Protein AF-A0A5K0Y333-F1 (afdb_monomer_lite)

Sequence (59 aa):
PCLGGESKTLMFVNISPVPSSVNESLCSLRFAAKVNACEIGVPRRQTHLRPSDARLSCS

Secondary structure (DSSP, 8-state):
--SSSS-----------SGGGHHHHHHHHHHHHHHHT-------------TTSTTSS--

pLDDT: mean 74.45, std 18.42, range [42.75, 96.38]

Structure (mmCIF, N/CA/C/O backbone):
data_AF-A0A5K0Y333-F1
#
_entry.id   AF-A0A5K0Y333-F1
#
loop_
_atom_site.group_PDB
_atom_site.id
_atom_site.type_symbol
_atom_site.label_atom_id
_atom_site.label_alt_id
_atom_site.label_comp_id
_atom_site.label_asym_id
_atom_site.label_entity_id
_atom_site.label_seq_id
_atom_site.pdbx_PDB_ins_code
_atom_site.Cartn_x
_atom_site.Cartn_y
_atom_site.Cartn_z
_atom_site.occupancy
_atom_site.B_iso_or_equiv
_atom_site.auth_seq_id
_atom_site.auth_comp_id
_atom_site.auth_asym_id
_atom_site.auth_atom_id
_atom_site.pdbx_PDB_model_num
ATOM 1 N N . PRO A 1 1 ? 0.371 14.323 16.093 1.00 48.31 1 PRO A N 1
ATOM 2 C CA . PRO A 1 1 ? 0.593 12.917 15.668 1.00 48.31 1 PRO A CA 1
ATOM 3 C C . PRO A 1 1 ? -0.445 12.507 14.610 1.00 48.31 1 PRO A C 1
ATOM 5 O O . PRO A 1 1 ? -1.633 12.623 14.868 1.00 48.31 1 PRO A O 1
ATOM 8 N N . CYS A 1 2 ? -0.012 12.096 13.415 1.00 54.00 2 CYS A N 1
ATOM 9 C CA . CYS A 1 2 ? -0.890 11.730 12.287 1.00 54.00 2 CYS A CA 1
ATOM 10 C C . CYS A 1 2 ? -1.302 10.244 12.266 1.00 54.00 2 CYS A C 1
ATOM 12 O O . CYS A 1 2 ? -2.225 9.876 11.550 1.00 54.00 2 CYS A O 1
ATOM 14 N N . LEU A 1 3 ? -0.643 9.407 13.074 1.00 58.84 3 LEU A N 1
ATOM 15 C CA . LEU A 1 3 ? -0.929 7.973 13.245 1.00 58.84 3 LEU A CA 1
ATOM 16 C C . LEU A 1 3 ? -1.248 7.607 14.706 1.00 58.84 3 LEU A C 1
ATOM 18 O O . LEU A 1 3 ? -1.272 6.438 15.070 1.00 58.84 3 LEU A O 1
ATOM 22 N N . GLY A 1 4 ? -1.439 8.613 15.562 1.00 54.28 4 GLY A N 1
ATOM 23 C CA . GLY A 1 4 ? -1.775 8.438 16.970 1.00 54.28 4 GLY A CA 1
ATOM 24 C C . GLY A 1 4 ? -3.071 9.169 17.267 1.00 54.28 4 GLY A C 1
ATOM 25 O O . GLY A 1 4 ? -3.080 10.399 17.284 1.00 54.28 4 GLY A O 1
ATOM 26 N N . GLY A 1 5 ? -4.135 8.403 17.491 1.00 65.19 5 GLY A N 1
ATOM 27 C CA . GLY A 1 5 ? -5.469 8.916 17.770 1.00 65.19 5 GLY A CA 1
ATOM 28 C C . GLY A 1 5 ? -6.422 8.845 16.580 1.00 65.19 5 GLY A C 1
ATOM 29 O O . GLY A 1 5 ? -6.081 8.432 15.477 1.00 65.19 5 GLY A O 1
ATOM 30 N N . GLU A 1 6 ? -7.642 9.255 16.873 1.00 60.78 6 GLU A N 1
ATOM 31 C CA . GLU A 1 6 ? -8.863 9.184 16.082 1.00 60.78 6 GLU A CA 1
ATOM 32 C C . GLU A 1 6 ? -8.803 9.916 14.738 1.00 60.78 6 GLU A C 1
ATOM 34 O O . GLU A 1 6 ? -9.317 11.023 14.573 1.00 60.78 6 GLU A O 1
ATOM 39 N N . SER A 1 7 ? -8.156 9.293 13.762 1.00 64.62 7 SER A N 1
ATOM 40 C CA . SER A 1 7 ? -7.916 9.878 12.450 1.00 64.62 7 SER A CA 1
ATOM 41 C C . SER A 1 7 ? -8.310 8.898 11.355 1.00 64.62 7 SER A C 1
ATOM 43 O O . SER A 1 7 ? -8.020 7.706 11.432 1.00 64.62 7 SER A O 1
ATOM 45 N N . LYS A 1 8 ? -8.964 9.407 10.308 1.00 73.31 8 LYS A N 1
ATOM 46 C CA . LYS A 1 8 ? -9.148 8.662 9.060 1.00 73.31 8 LYS A CA 1
ATOM 47 C C . LYS A 1 8 ? -7.867 8.822 8.246 1.00 73.31 8 LYS A C 1
ATOM 49 O O . LYS A 1 8 ? -7.570 9.925 7.795 1.00 73.31 8 LYS A O 1
ATOM 54 N N . THR A 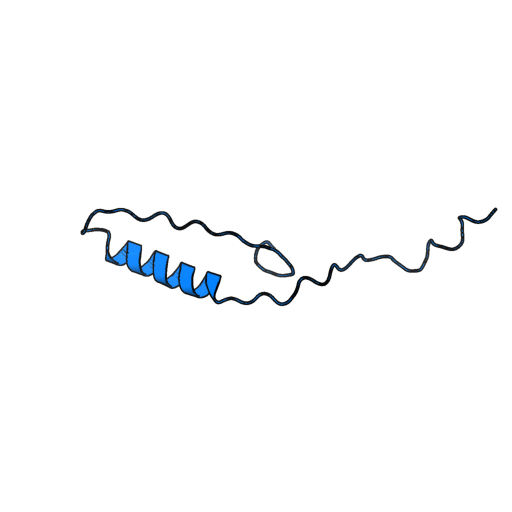1 9 ? -7.122 7.737 8.064 1.00 79.00 9 THR A N 1
ATOM 55 C CA . THR A 1 9 ? -5.853 7.749 7.325 1.00 79.00 9 THR A CA 1
ATOM 56 C C . THR A 1 9 ? -6.01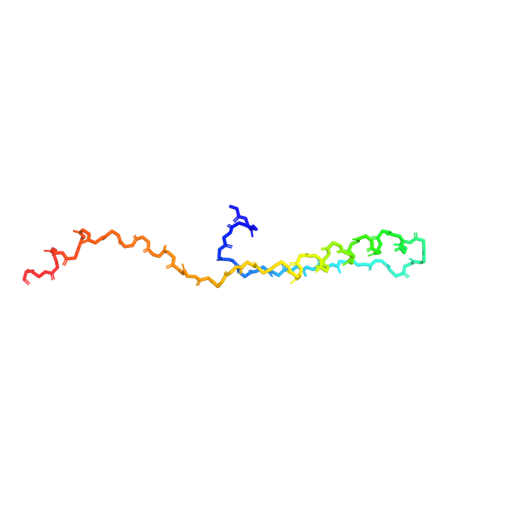6 7.049 5.980 1.00 79.00 9 THR A C 1
ATOM 58 O O . THR A 1 9 ? -6.473 5.912 5.919 1.00 79.00 9 THR A O 1
ATOM 61 N N . LEU A 1 10 ? -5.618 7.729 4.902 1.00 85.25 10 LEU A N 1
ATOM 62 C CA . LEU A 1 10 ? -5.516 7.175 3.552 1.00 85.25 10 LEU A CA 1
ATOM 63 C C . LEU A 1 10 ? -4.036 7.057 3.184 1.00 85.25 10 LEU A C 1
ATOM 65 O O . LEU A 1 10 ? -3.280 8.011 3.361 1.00 85.25 10 LEU A O 1
ATOM 69 N N . MET A 1 11 ? -3.630 5.906 2.653 1.00 91.06 11 MET A N 1
ATOM 70 C CA . MET A 1 11 ? -2.258 5.662 2.212 1.00 91.06 11 MET A CA 1
ATOM 71 C C . MET A 1 11 ? -2.240 5.260 0.736 1.00 91.06 11 MET A C 1
ATOM 73 O O . MET A 1 11 ? -2.966 4.356 0.331 1.00 91.06 11 MET A O 1
ATOM 77 N N . PHE A 1 12 ? -1.373 5.904 -0.050 1.00 93.06 12 PHE A N 1
ATOM 78 C CA . PHE A 1 12 ? -1.060 5.499 -1.420 1.00 93.06 12 PHE A CA 1
ATOM 79 C C . PHE A 1 12 ? 0.268 4.748 -1.455 1.00 93.06 12 PHE A C 1
ATOM 81 O O . PHE A 1 12 ? 1.238 5.157 -0.817 1.00 93.06 12 PHE A O 1
ATOM 88 N N . VAL A 1 13 ? 0.318 3.668 -2.232 1.00 92.00 13 VAL A N 1
ATOM 89 C CA . VAL A 1 13 ? 1.536 2.889 -2.467 1.00 92.00 13 VAL A CA 1
ATOM 90 C C . VAL A 1 13 ? 1.852 2.972 -3.951 1.00 92.00 13 VAL A C 1
ATOM 92 O O . VAL A 1 13 ? 1.116 2.423 -4.767 1.00 92.00 13 VAL A O 1
ATOM 95 N N . ASN A 1 14 ? 2.924 3.676 -4.304 1.00 93.19 14 ASN A N 1
ATOM 96 C CA . ASN A 1 14 ? 3.409 3.699 -5.677 1.00 93.19 14 ASN A CA 1
ATOM 97 C C . ASN A 1 14 ? 4.357 2.516 -5.896 1.00 93.19 14 ASN A C 1
ATOM 99 O O . ASN A 1 14 ? 5.258 2.296 -5.088 1.00 93.19 14 ASN A O 1
ATOM 103 N N . ILE A 1 15 ? 4.145 1.759 -6.969 1.00 94.00 15 ILE A N 1
ATOM 104 C CA . ILE A 1 15 ? 4.908 0.551 -7.285 1.00 94.00 15 ILE A CA 1
ATOM 105 C C . ILE A 1 15 ? 5.417 0.658 -8.716 1.00 94.00 15 ILE A C 1
ATOM 107 O O . ILE A 1 15 ? 4.683 1.039 -9.627 1.00 94.00 15 ILE A O 1
ATOM 111 N N . SER A 1 16 ? 6.681 0.298 -8.909 1.00 93.50 16 SER A N 1
ATOM 112 C CA . SER A 1 16 ? 7.293 0.250 -10.228 1.00 93.50 16 SER A CA 1
ATOM 113 C C . SER A 1 16 ? 6.982 -1.084 -10.927 1.00 93.50 16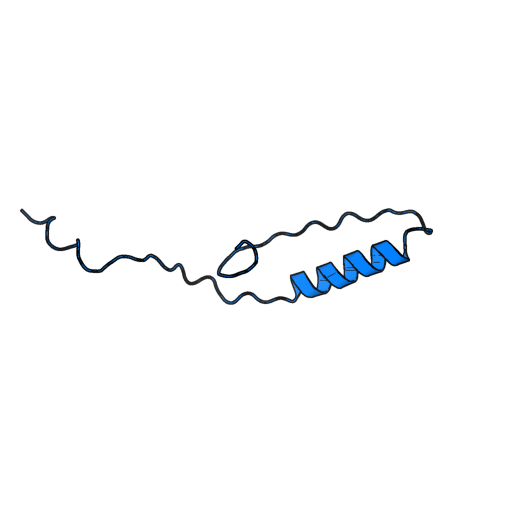 SER A C 1
ATOM 115 O O . SER A 1 16 ? 7.102 -2.138 -10.299 1.00 93.50 16 SER A O 1
ATOM 117 N N . PRO A 1 17 ? 6.611 -1.083 -12.223 1.00 88.75 17 PRO A N 1
ATOM 118 C CA . PRO A 1 17 ? 6.247 -2.302 -12.947 1.00 88.75 17 PRO A CA 1
ATOM 119 C C . PRO A 1 17 ? 7.453 -3.126 -13.429 1.00 88.75 17 PRO A C 1
ATOM 121 O O . PRO A 1 17 ? 7.263 -4.185 -14.026 1.00 88.75 17 PRO A O 1
ATOM 124 N N . VAL A 1 18 ? 8.693 -2.662 -13.228 1.00 95.19 18 VAL A N 1
ATOM 125 C CA . VAL A 1 18 ? 9.885 -3.390 -13.695 1.00 95.19 18 VAL A CA 1
ATOM 126 C C . VAL A 1 18 ? 10.209 -4.589 -12.789 1.00 95.19 18 VAL A C 1
ATOM 128 O O . VAL A 1 18 ? 10.123 -4.499 -11.565 1.00 95.19 18 VAL A O 1
ATOM 131 N N . PRO A 1 19 ? 10.655 -5.723 -13.360 1.00 91.38 19 PRO A N 1
ATOM 132 C CA . PRO A 1 19 ? 10.937 -6.932 -12.587 1.00 91.38 19 PRO A CA 1
ATOM 133 C C . PRO A 1 19 ? 12.122 -6.771 -11.620 1.00 91.38 19 PRO A C 1
ATOM 135 O O . PRO A 1 19 ? 12.177 -7.440 -10.590 1.00 91.38 19 PRO A O 1
ATOM 138 N N . SER A 1 20 ? 13.054 -5.855 -11.897 1.00 94.94 20 SER A N 1
ATOM 139 C CA . SER A 1 20 ? 14.177 -5.553 -10.999 1.00 94.94 20 SER A CA 1
ATOM 140 C C . SER A 1 20 ? 13.739 -4.925 -9.671 1.00 94.94 20 SER A C 1
ATOM 142 O O . SER A 1 20 ? 14.430 -5.089 -8.667 1.00 94.94 20 SER A O 1
ATOM 144 N N . SER A 1 21 ? 12.582 -4.255 -9.627 1.00 92.62 21 SER A N 1
ATOM 145 C CA . SER A 1 21 ? 12.042 -3.618 -8.418 1.00 92.62 21 SER A CA 1
ATOM 146 C C . SER A 1 21 ? 11.089 -4.511 -7.617 1.00 92.62 21 SER A C 1
ATOM 148 O O . SER A 1 21 ? 10.470 -4.039 -6.664 1.00 92.62 21 SER A O 1
ATOM 150 N N . VAL A 1 22 ? 10.953 -5.801 -7.948 1.00 94.06 22 VAL A N 1
ATOM 151 C CA . VAL A 1 22 ? 9.988 -6.706 -7.286 1.00 94.06 22 VAL A CA 1
ATOM 152 C C . VAL A 1 22 ? 10.221 -6.812 -5.777 1.00 94.06 22 VAL A C 1
ATOM 154 O O . VAL A 1 22 ? 9.261 -6.777 -5.010 1.00 94.06 22 VAL A O 1
ATOM 157 N N . ASN A 1 23 ? 11.475 -6.885 -5.324 1.00 95.31 23 ASN A N 1
ATOM 158 C CA . ASN A 1 23 ? 11.777 -6.986 -3.891 1.00 95.31 23 ASN A CA 1
ATOM 159 C C . ASN A 1 23 ? 11.364 -5.729 -3.115 1.00 95.31 23 ASN A C 1
ATOM 161 O O . ASN A 1 23 ? 10.762 -5.830 -2.048 1.00 95.31 23 ASN A O 1
ATOM 165 N N . GLU A 1 24 ? 11.644 -4.549 -3.666 1.00 94.69 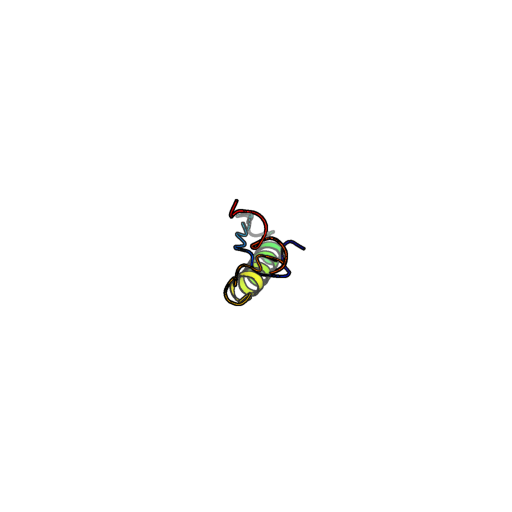24 GLU A N 1
ATOM 166 C CA . GLU A 1 24 ? 11.226 -3.275 -3.076 1.00 94.69 24 GLU A CA 1
ATOM 167 C C . GLU A 1 24 ? 9.695 -3.148 -3.081 1.00 94.69 24 GLU A C 1
ATOM 169 O O . GLU A 1 24 ? 9.084 -2.820 -2.063 1.00 94.69 24 GLU A O 1
ATOM 174 N N . SER A 1 25 ? 9.064 -3.534 -4.192 1.00 96.38 25 SER A N 1
ATOM 175 C CA . SER A 1 25 ? 7.608 -3.547 -4.352 1.00 96.38 25 SER A CA 1
ATOM 176 C C . SER A 1 25 ? 6.930 -4.436 -3.307 1.00 96.38 25 SER A C 1
ATOM 178 O O . SER A 1 25 ? 5.950 -4.034 -2.678 1.00 96.38 25 SER A O 1
ATOM 180 N N . LEU A 1 26 ? 7.480 -5.628 -3.057 1.00 95.38 26 LEU A N 1
ATOM 181 C CA . LEU A 1 26 ? 6.996 -6.540 -2.020 1.00 95.38 26 LEU A CA 1
ATOM 182 C C . LEU A 1 26 ? 7.144 -5.951 -0.615 1.00 95.38 26 LEU A C 1
ATOM 184 O O . LEU A 1 26 ? 6.239 -6.114 0.206 1.00 95.38 26 LEU A O 1
ATOM 188 N N . CYS A 1 27 ? 8.252 -5.271 -0.323 1.00 94.25 27 CYS A N 1
ATOM 189 C CA . CYS A 1 27 ? 8.435 -4.580 0.953 1.00 94.25 27 CYS A CA 1
ATOM 190 C C . CYS A 1 27 ? 7.371 -3.491 1.159 1.00 94.25 27 CYS A C 1
ATOM 192 O O . CYS A 1 27 ? 6.708 -3.485 2.201 1.00 94.25 27 CYS A O 1
ATOM 194 N N . SER A 1 28 ? 7.148 -2.640 0.154 1.00 95.25 28 SER A N 1
ATOM 195 C CA . SER A 1 28 ? 6.138 -1.574 0.182 1.00 95.25 28 SER A CA 1
ATOM 196 C C . SER A 1 28 ? 4.719 -2.123 0.367 1.00 95.25 28 SER A C 1
ATOM 198 O O . SER A 1 28 ? 3.978 -1.644 1.229 1.00 95.25 28 SER A O 1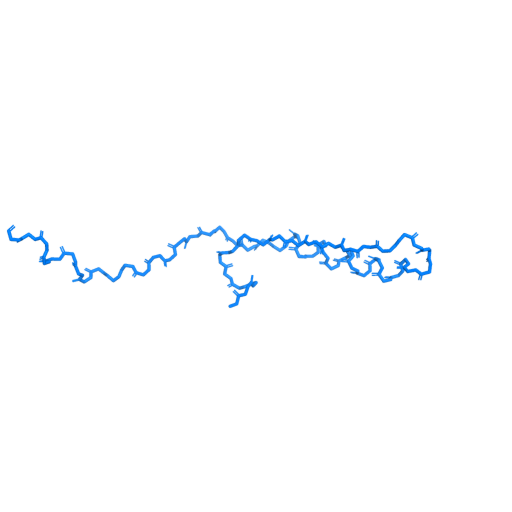
ATOM 200 N N . LEU A 1 29 ? 4.356 -3.187 -0.357 1.00 95.56 29 LEU A N 1
ATOM 201 C CA . LEU A 1 29 ? 3.047 -3.841 -0.229 1.00 95.56 29 LEU A CA 1
ATOM 202 C C . LEU A 1 29 ? 2.849 -4.493 1.145 1.00 95.56 29 LEU A C 1
ATOM 204 O O . LEU A 1 29 ? 1.788 -4.347 1.752 1.00 95.56 29 LEU A O 1
ATOM 208 N N . ARG A 1 30 ? 3.868 -5.180 1.678 1.00 95.44 30 ARG A N 1
ATOM 209 C CA . ARG A 1 30 ? 3.806 -5.787 3.020 1.00 95.44 30 ARG A CA 1
ATOM 210 C C . ARG A 1 30 ? 3.642 -4.736 4.110 1.00 95.44 30 ARG A C 1
ATOM 212 O O . ARG A 1 30 ? 2.912 -4.966 5.072 1.00 95.44 30 ARG A O 1
ATOM 219 N N . PHE A 1 31 ? 4.321 -3.601 3.981 1.00 94.19 31 PHE A N 1
ATOM 220 C CA . PHE A 1 31 ? 4.163 -2.494 4.914 1.00 94.19 31 PHE A CA 1
ATOM 221 C C . PHE A 1 31 ? 2.753 -1.898 4.833 1.00 94.19 31 PHE A C 1
ATOM 223 O O . PHE A 1 31 ? 2.089 -1.764 5.860 1.00 94.19 31 PHE A O 1
ATOM 230 N N . ALA A 1 32 ? 2.251 -1.645 3.625 1.00 92.88 32 ALA A N 1
ATOM 231 C CA . ALA A 1 32 ? 0.899 -1.135 3.422 1.00 92.88 32 ALA A CA 1
ATOM 232 C C . ALA A 1 32 ? -0.183 -2.080 3.961 1.00 92.88 32 ALA A C 1
ATOM 234 O O . ALA A 1 32 ? -1.141 -1.622 4.578 1.00 92.88 32 ALA A O 1
ATOM 235 N N . ALA A 1 33 ? -0.006 -3.396 3.815 1.00 91.94 33 ALA A N 1
ATOM 236 C CA . ALA A 1 33 ? -0.911 -4.385 4.397 1.00 91.94 33 ALA A CA 1
ATOM 237 C C . ALA A 1 33 ? -0.970 -4.281 5.930 1.00 91.94 33 ALA A C 1
ATOM 239 O O . ALA A 1 33 ? -2.053 -4.345 6.507 1.00 91.94 33 ALA A O 1
ATOM 240 N N . LYS A 1 34 ? 0.174 -4.060 6.593 1.00 90.31 34 LYS A N 1
ATOM 241 C CA . LYS A 1 34 ? 0.222 -3.835 8.048 1.00 90.31 34 LYS A CA 1
ATOM 242 C C . LYS A 1 34 ? -0.465 -2.533 8.452 1.00 90.31 34 LYS A C 1
ATOM 244 O O . LYS A 1 34 ? -1.171 -2.521 9.451 1.00 90.31 34 LYS A O 1
ATOM 249 N N . VAL A 1 35 ? -0.273 -1.457 7.686 1.00 87.62 35 VAL A N 1
ATOM 250 C CA . VAL A 1 35 ? -0.943 -0.168 7.934 1.00 87.62 35 VAL A CA 1
ATOM 251 C C . VAL A 1 35 ? -2.456 -0.303 7.759 1.00 87.62 35 VAL A C 1
ATOM 253 O O . VAL A 1 35 ? -3.203 0.182 8.599 1.00 87.62 35 VAL A O 1
ATOM 256 N N . ASN A 1 36 ? -2.907 -1.011 6.722 1.00 85.25 36 ASN A N 1
ATOM 257 C CA . ASN A 1 36 ? -4.326 -1.258 6.467 1.00 85.25 36 ASN A CA 1
ATOM 258 C C . ASN A 1 36 ? -4.984 -2.137 7.544 1.00 85.25 36 ASN A C 1
ATOM 260 O O . ASN A 1 36 ? -6.142 -1.930 7.882 1.00 85.25 36 ASN A O 1
ATOM 264 N N . ALA A 1 37 ? -4.250 -3.109 8.092 1.00 85.00 37 ALA A N 1
ATOM 265 C CA . ALA A 1 37 ? -4.723 -3.953 9.191 1.00 85.00 37 ALA A CA 1
ATOM 266 C C . ALA A 1 37 ? -4.650 -3.264 10.566 1.00 85.00 37 ALA A C 1
ATOM 268 O O . ALA A 1 37 ? -5.086 -3.832 11.566 1.00 85.00 37 ALA A O 1
ATOM 269 N N . CYS A 1 38 ? -4.068 -2.066 10.643 1.00 77.06 38 CYS A N 1
ATOM 270 C CA . CYS A 1 38 ? -3.953 -1.324 11.885 1.00 77.06 38 CYS A CA 1
ATOM 271 C C . CYS A 1 38 ? -5.303 -0.665 12.207 1.00 77.06 38 CYS A C 1
ATOM 273 O O . CYS A 1 38 ? -5.613 0.418 11.710 1.00 77.06 38 CYS A O 1
ATOM 275 N N . GLU A 1 39 ? -6.122 -1.319 13.034 1.00 71.00 39 GLU A N 1
ATOM 276 C CA . GLU A 1 39 ? -7.345 -0.713 13.562 1.00 71.00 39 GLU A CA 1
ATOM 277 C C . GLU A 1 39 ? -7.002 0.333 14.625 1.00 71.00 39 GLU A C 1
ATOM 279 O O . GLU A 1 39 ? -6.673 0.034 15.774 1.00 71.00 39 GLU A O 1
ATOM 284 N N . ILE A 1 40 ? -7.109 1.597 14.231 1.00 67.56 40 ILE A N 1
ATOM 285 C CA . ILE A 1 40 ? -7.150 2.720 15.158 1.00 67.56 40 ILE A CA 1
ATOM 286 C C . ILE A 1 40 ? -8.618 2.824 15.583 1.00 67.56 40 ILE A C 1
ATOM 288 O O . ILE A 1 40 ? -9.471 3.106 14.744 1.00 67.56 40 ILE A O 1
ATOM 292 N N . GLY A 1 41 ? -8.920 2.495 16.844 1.00 61.50 41 GLY A N 1
ATOM 293 C CA . GLY A 1 41 ? -10.289 2.382 17.366 1.00 61.50 41 GLY A CA 1
ATOM 294 C C . GLY A 1 41 ? -11.211 3.564 17.024 1.00 61.50 41 GLY A C 1
ATOM 295 O O . GLY A 1 41 ? -10.753 4.647 16.661 1.00 61.50 41 GLY A O 1
ATOM 296 N N . VAL A 1 42 ? -12.528 3.336 17.133 1.00 60.56 42 VAL A N 1
ATOM 297 C CA . VAL A 1 42 ? -13.576 4.273 16.686 1.00 60.56 42 VAL A CA 1
ATOM 298 C C . VAL A 1 42 ? -13.275 5.706 17.128 1.00 60.56 42 VAL A C 1
ATOM 300 O O . VAL A 1 42 ? -13.087 5.931 18.324 1.00 60.56 42 VAL A O 1
ATOM 303 N N . PRO A 1 43 ? -13.305 6.679 16.199 1.00 57.56 43 PRO A N 1
ATOM 304 C CA . PRO A 1 43 ? -13.097 8.070 16.535 1.00 57.56 43 PRO A CA 1
ATOM 305 C C . PRO A 1 43 ? -14.241 8.659 17.406 1.00 57.56 43 PRO A C 1
ATOM 307 O O . PRO A 1 43 ? -15.221 9.196 16.889 1.00 57.56 43 PRO A O 1
ATOM 310 N N . ARG A 1 44 ? -14.148 8.561 18.739 1.00 61.44 44 ARG A N 1
ATOM 311 C CA . ARG A 1 44 ? -14.832 9.372 19.763 1.00 61.44 44 ARG A CA 1
ATOM 312 C C . ARG A 1 44 ? -14.249 10.796 19.900 1.00 61.44 44 ARG A C 1
ATOM 314 O O . ARG A 1 44 ? -13.447 11.100 20.788 1.00 61.44 44 ARG A O 1
ATOM 321 N N . ARG A 1 45 ? -14.796 11.716 19.100 1.00 61.62 45 ARG A N 1
ATOM 322 C CA . ARG A 1 45 ? -14.573 13.174 19.169 1.00 61.62 45 ARG A CA 1
ATOM 323 C C . ARG A 1 45 ? -14.424 13.679 20.620 1.00 61.62 45 ARG A C 1
ATOM 325 O O . ARG A 1 45 ? -15.423 13.918 21.300 1.00 61.62 45 ARG A O 1
ATOM 332 N N . GLN A 1 46 ? -13.194 13.909 21.086 1.00 60.03 46 GLN A N 1
ATOM 333 C CA . GLN A 1 46 ? -12.938 14.606 22.350 1.00 60.03 46 GLN A CA 1
ATOM 334 C C . GLN A 1 46 ? -13.132 16.109 22.136 1.00 60.03 46 GLN A C 1
ATOM 336 O O . GLN A 1 46 ? -12.183 16.875 21.995 1.00 60.03 46 GLN A O 1
ATOM 341 N N . THR A 1 47 ? -14.387 16.559 22.104 1.00 57.84 47 THR A N 1
ATOM 342 C CA . THR A 1 47 ? -14.664 17.965 22.395 1.00 57.84 47 THR A CA 1
ATOM 343 C C . THR A 1 47 ? -14.355 18.165 23.867 1.00 57.84 47 THR A C 1
ATOM 345 O O . THR A 1 47 ? -15.147 17.765 24.721 1.00 57.84 47 THR A O 1
ATOM 348 N N . HIS A 1 48 ? -13.216 18.772 24.182 1.00 58.59 48 HIS A N 1
ATOM 349 C CA . HIS A 1 48 ? -13.011 19.394 25.481 1.00 58.59 48 HIS A CA 1
ATOM 350 C C . HIS A 1 48 ? -13.966 20.596 25.591 1.00 58.59 48 HIS A C 1
ATOM 352 O O . HIS A 1 48 ? -13.564 21.751 25.499 1.00 58.59 48 HIS A O 1
ATOM 358 N N . LEU A 1 49 ? -15.266 20.325 25.729 1.00 57.72 49 LEU A N 1
ATOM 359 C CA . LEU A 1 49 ? -16.181 21.267 26.346 1.00 57.72 49 LEU A CA 1
ATOM 360 C C . LEU A 1 49 ? -15.850 21.197 27.830 1.00 57.72 49 LEU A C 1
ATOM 362 O O . LEU A 1 49 ? -16.261 20.263 28.518 1.00 57.72 49 LEU A O 1
ATOM 366 N N . ARG A 1 50 ? -15.061 22.159 28.317 1.00 48.94 50 ARG A N 1
ATOM 367 C CA . ARG A 1 50 ? -15.051 22.440 29.752 1.00 48.94 50 ARG A CA 1
ATOM 368 C C . ARG A 1 50 ? -16.506 22.716 30.142 1.00 48.94 50 ARG A C 1
ATOM 370 O O . ARG A 1 50 ? -17.097 23.612 29.542 1.00 48.94 50 ARG A O 1
ATOM 377 N N . PRO A 1 51 ? -17.103 22.010 31.114 1.00 48.56 51 PRO A N 1
ATOM 378 C CA . PRO A 1 51 ? -18.477 22.278 31.549 1.00 48.56 51 PRO A CA 1
ATOM 379 C C . PRO A 1 51 ? -18.675 23.643 32.243 1.00 48.56 51 PRO A C 1
ATOM 381 O O . PRO A 1 51 ? -19.693 23.850 32.895 1.00 48.56 51 PRO A O 1
ATOM 384 N N . SER A 1 52 ? -17.718 24.570 32.153 1.00 52.47 52 SER A N 1
ATOM 385 C CA . SER A 1 52 ? -17.651 25.763 33.001 1.00 52.47 52 SER A CA 1
ATOM 386 C C . SER A 1 52 ? -18.345 27.004 32.432 1.00 52.47 52 SER A C 1
ATOM 388 O O . SER A 1 52 ? -18.699 27.880 33.210 1.00 52.47 52 SER A O 1
ATOM 390 N N . ASP A 1 53 ? -18.585 27.091 31.120 1.00 49.00 53 ASP A N 1
ATOM 391 C CA . ASP A 1 53 ? -19.000 28.362 30.489 1.00 49.00 53 ASP A CA 1
ATOM 392 C C . ASP A 1 53 ? -20.486 28.407 30.071 1.00 49.00 53 ASP A C 1
ATOM 394 O O . ASP A 1 53 ? -20.930 29.342 29.411 1.00 49.00 53 ASP A O 1
ATOM 398 N N . ALA A 1 54 ? -21.302 27.430 30.486 1.00 50.38 54 ALA A N 1
ATOM 399 C CA . ALA A 1 54 ? -22.728 27.369 30.130 1.00 50.38 54 ALA A CA 1
ATOM 400 C C . ALA A 1 54 ? -23.663 28.188 31.051 1.00 50.38 54 ALA A C 1
ATOM 402 O O . ALA A 1 54 ? -24.877 28.139 30.875 1.00 50.38 54 ALA A O 1
ATOM 403 N N . ARG A 1 55 ? -23.142 28.929 32.044 1.00 50.88 55 ARG A N 1
ATOM 404 C CA . ARG A 1 55 ? -23.969 29.674 33.024 1.00 50.88 55 ARG A CA 1
ATOM 405 C C . ARG A 1 55 ? -24.006 31.198 32.861 1.00 50.88 55 ARG A C 1
ATOM 407 O O . ARG A 1 55 ? -24.589 31.861 33.708 1.00 50.88 55 ARG A O 1
ATOM 414 N N . LEU A 1 56 ? -23.457 31.759 31.783 1.00 57.34 56 LEU A N 1
ATOM 415 C CA . LEU A 1 56 ? -23.481 33.215 31.540 1.00 57.34 56 LEU A CA 1
ATOM 416 C C . LEU A 1 56 ? -24.347 33.661 30.349 1.00 57.34 56 LEU A C 1
ATOM 418 O O . LEU A 1 56 ? -24.360 34.843 30.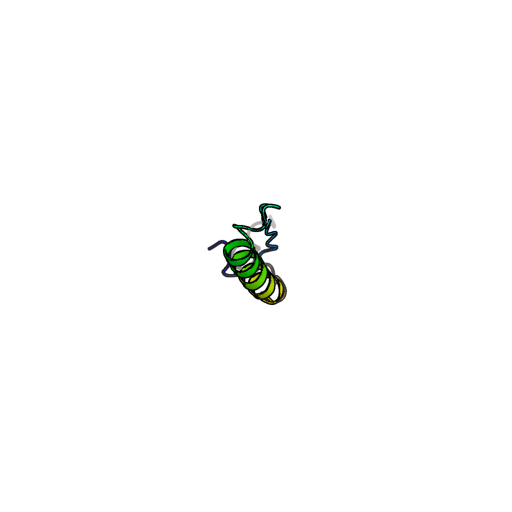030 1.00 57.34 56 LEU A O 1
ATOM 422 N N . SER A 1 57 ? -25.112 32.761 29.717 1.00 49.81 57 SER A N 1
ATOM 423 C CA . SER A 1 57 ? -25.963 33.102 28.559 1.00 49.81 57 SER A CA 1
ATOM 424 C C . SER A 1 57 ? -27.468 33.182 28.862 1.00 49.81 57 SER A C 1
ATOM 426 O O . SER A 1 57 ? -28.281 33.059 27.947 1.00 49.81 57 SER A O 1
ATOM 428 N N . CYS A 1 58 ? -27.858 33.399 30.118 1.00 43.34 58 CYS A N 1
ATOM 429 C CA . CYS A 1 58 ? -29.230 33.781 30.456 1.00 43.34 58 CYS A CA 1
ATOM 430 C C . CYS A 1 58 ? -29.178 35.018 31.362 1.00 43.34 58 CYS A C 1
ATOM 432 O O . CYS A 1 58 ? -29.197 34.900 32.586 1.00 43.34 58 CYS A O 1
ATOM 434 N N . SER A 1 59 ? -29.005 36.190 30.740 1.00 42.75 59 SER A N 1
ATOM 435 C CA . SER A 1 59 ? -29.765 37.376 31.160 1.00 42.75 59 SER A CA 1
ATOM 436 C C . SER A 1 59 ? -31.219 37.204 30.740 1.00 42.75 59 SER A C 1
ATOM 438 O O . SER A 1 59 ? -31.435 36.502 29.724 1.00 42.75 59 SER A O 1
#

InterPro domains:
  IPR001752 Kinesin motor domain [PF00225] (2-37)
  IPR001752 Kinesin motor domain [PS50067] (1-38)
  IPR027417 P-loop containing nucleoside triphosphate hydrolase [SSF52540] (2-47)
  IPR027640 Kinesin-like protein [PTHR47972] (2-47)

Foldseek 3Di:
DQLPAADDDDDDQDADPDPVCVVVRVVSVVVVVVVVPDDRDHHPDPPPPPVPPPPPPDD

Organism: NCBI:txid210225

Radius of gyration: 21.47 Å; chains: 1; bounding box: 44×44×47 Å